Protein AF-A0A9D9E2C1-F1 (afdb_monomer)

pLDDT: mean 86.83, std 16.59, range [36.66, 98.12]

Radius of gyration: 21.17 Å; Cα contacts (8 Å, |Δi|>4): 129; chains: 1; bounding box: 68×23×51 Å

Structure (mmCIF, N/CA/C/O backbone):
data_AF-A0A9D9E2C1-F1
#
_entry.id   AF-A0A9D9E2C1-F1
#
loop_
_atom_site.group_PDB
_atom_site.id
_atom_site.type_symbol
_atom_site.label_atom_id
_atom_site.label_alt_id
_atom_site.label_comp_id
_atom_site.label_asym_id
_atom_site.label_entity_id
_atom_site.label_seq_id
_atom_site.pdbx_PDB_ins_code
_atom_site.Cartn_x
_atom_site.Cartn_y
_atom_site.Cartn_z
_atom_site.occupancy
_atom_site.B_iso_or_equiv
_atom_site.auth_seq_id
_atom_site.auth_comp_id
_atom_site.auth_asym_id
_atom_site.auth_atom_id
_atom_site.pdbx_PDB_model_num
ATOM 1 N N . MET A 1 1 ? 49.576 -1.245 -23.466 1.00 46.56 1 MET A N 1
ATOM 2 C CA . MET A 1 1 ? 48.120 -0.986 -23.600 1.00 46.56 1 MET A CA 1
ATOM 3 C C . MET A 1 1 ? 47.210 -2.181 -23.248 1.00 46.56 1 MET A C 1
ATOM 5 O O . MET A 1 1 ? 46.020 -2.091 -23.494 1.00 46.56 1 MET A O 1
ATOM 9 N N . LYS A 1 2 ? 47.692 -3.271 -22.616 1.00 43.34 2 LYS A N 1
ATOM 10 C CA . LYS A 1 2 ? 46.833 -4.413 -22.208 1.00 43.34 2 LYS A CA 1
ATOM 11 C C . LYS A 1 2 ? 46.297 -4.345 -20.764 1.00 43.34 2 LYS A C 1
ATOM 13 O O . LYS A 1 2 ? 45.350 -5.047 -20.443 1.00 43.34 2 LYS A O 1
ATOM 18 N N . HIS A 1 3 ? 46.846 -3.475 -19.910 1.00 38.44 3 HIS A N 1
ATOM 19 C CA . HIS A 1 3 ? 46.453 -3.394 -18.492 1.00 38.44 3 HIS A CA 1
ATOM 20 C C . HIS A 1 3 ? 45.331 -2.384 -18.192 1.00 38.44 3 HIS A C 1
ATOM 22 O O . HIS A 1 3 ? 44.611 -2.575 -17.219 1.00 38.44 3 HIS A O 1
ATOM 28 N N . LEU A 1 4 ? 45.113 -1.369 -19.043 1.00 36.66 4 LEU A N 1
ATOM 29 C CA . LEU A 1 4 ? 43.999 -0.419 -18.866 1.00 36.66 4 LEU A CA 1
ATOM 30 C C . LEU A 1 4 ? 42.629 -1.038 -19.198 1.00 36.66 4 LEU A C 1
ATOM 32 O O . LEU A 1 4 ? 41.639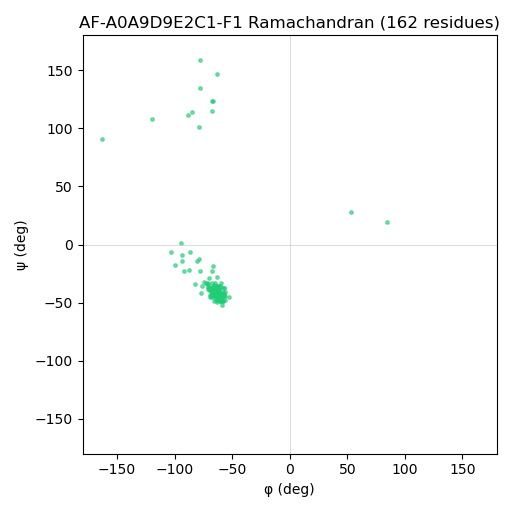 -0.710 -18.554 1.00 36.66 4 LEU A O 1
ATOM 36 N N . SER A 1 5 ? 42.572 -1.964 -20.162 1.00 38.72 5 SER A N 1
ATOM 37 C CA . SER A 1 5 ? 41.321 -2.628 -20.560 1.00 38.72 5 SER A CA 1
ATOM 38 C C . SER A 1 5 ? 40.809 -3.608 -19.496 1.00 38.72 5 SER A C 1
ATOM 40 O O . SER A 1 5 ? 39.602 -3.705 -19.309 1.00 38.72 5 SER A O 1
ATOM 42 N N . SER A 1 6 ? 41.703 -4.273 -18.754 1.00 38.78 6 SER A N 1
ATOM 43 C CA . SER A 1 6 ? 41.313 -5.223 -17.700 1.00 38.78 6 SER A CA 1
ATOM 44 C C . SER A 1 6 ? 40.826 -4.516 -16.426 1.00 38.78 6 SER A C 1
ATOM 46 O O . SER A 1 6 ? 39.878 -4.963 -15.791 1.00 38.78 6 SER A O 1
ATOM 48 N N . PHE A 1 7 ? 41.417 -3.365 -16.078 1.00 44.66 7 PHE A N 1
ATOM 49 C CA . PHE A 1 7 ? 41.010 -2.591 -14.898 1.00 44.66 7 PHE A CA 1
ATOM 50 C C . PHE A 1 7 ? 39.639 -1.922 -15.081 1.00 44.66 7 PHE A C 1
ATOM 52 O O . PHE A 1 7 ? 38.826 -1.924 -14.161 1.00 44.66 7 PHE A O 1
ATOM 59 N N . LEU A 1 8 ? 39.345 -1.413 -16.285 1.00 38.66 8 LEU A N 1
ATOM 60 C CA . LEU A 1 8 ? 38.040 -0.823 -16.602 1.00 38.66 8 LEU A CA 1
ATOM 61 C C . LEU A 1 8 ? 36.914 -1.876 -16.583 1.00 38.66 8 LEU A C 1
ATOM 63 O O . LEU A 1 8 ? 35.814 -1.595 -16.114 1.00 38.66 8 LEU A O 1
ATOM 67 N N . LEU A 1 9 ? 37.201 -3.107 -17.026 1.00 38.09 9 LEU A N 1
ATOM 68 C CA . LEU A 1 9 ? 36.227 -4.204 -17.052 1.00 38.09 9 LEU A CA 1
ATOM 69 C C . LEU A 1 9 ? 35.880 -4.721 -15.642 1.00 38.09 9 LEU A C 1
ATOM 71 O O . LEU A 1 9 ? 34.722 -5.028 -15.367 1.00 38.09 9 LEU A O 1
ATOM 75 N N . VAL A 1 10 ? 36.862 -4.766 -14.732 1.00 49.25 10 VAL A N 1
ATOM 76 C CA . VAL A 1 10 ? 36.668 -5.180 -13.328 1.00 49.25 10 VAL A CA 1
ATOM 77 C C . VAL A 1 10 ? 35.862 -4.145 -12.537 1.00 49.25 10 VAL A C 1
ATOM 79 O O . VAL A 1 10 ? 35.011 -4.520 -11.732 1.00 49.25 10 VAL A O 1
ATOM 82 N N . VAL A 1 11 ? 36.067 -2.848 -12.795 1.00 46.38 11 VAL A N 1
ATOM 83 C CA . VAL A 1 11 ? 35.305 -1.777 -12.131 1.00 46.38 11 VAL A CA 1
ATOM 84 C C . VAL A 1 11 ? 33.834 -1.798 -12.563 1.00 46.38 11 VAL A C 1
ATOM 86 O O . VAL A 1 11 ? 32.957 -1.747 -11.707 1.00 46.38 11 VAL A O 1
ATOM 89 N N . ILE A 1 12 ? 33.534 -1.973 -13.855 1.00 49.09 12 ILE A N 1
ATOM 90 C CA . ILE A 1 12 ? 32.142 -2.050 -14.341 1.00 49.09 12 ILE A CA 1
ATOM 91 C C . ILE A 1 12 ? 31.409 -3.270 -13.751 1.00 49.09 12 ILE A C 1
ATOM 93 O O . ILE A 1 12 ? 30.267 -3.146 -13.304 1.00 49.09 12 ILE A O 1
ATOM 97 N N . PHE A 1 13 ? 32.075 -4.427 -13.657 1.00 39.41 13 PHE A N 1
ATOM 98 C CA . PHE A 1 13 ? 31.486 -5.623 -13.044 1.00 39.41 13 PHE A CA 1
ATOM 99 C C . PHE A 1 13 ? 31.214 -5.447 -11.542 1.00 39.41 13 PHE A C 1
ATOM 101 O O . PHE A 1 13 ? 30.132 -5.803 -11.074 1.00 39.41 13 PHE A O 1
ATOM 108 N N . ALA A 1 14 ? 32.142 -4.844 -10.793 1.00 41.41 14 ALA A N 1
ATOM 109 C CA . ALA A 1 14 ? 31.970 -4.603 -9.359 1.00 41.41 14 ALA A CA 1
ATOM 110 C C . ALA A 1 14 ? 30.835 -3.607 -9.052 1.00 41.41 14 ALA A C 1
ATOM 112 O O . ALA A 1 14 ? 30.114 -3.781 -8.070 1.00 41.41 14 ALA A O 1
ATOM 113 N N . PHE A 1 15 ? 30.622 -2.597 -9.902 1.00 45.28 15 PHE A N 1
ATOM 114 C CA . PHE A 1 15 ? 29.473 -1.696 -9.773 1.00 45.28 15 PHE A CA 1
ATOM 115 C C . PHE A 1 15 ? 28.151 -2.407 -10.091 1.00 45.28 15 PHE A C 1
ATOM 117 O O . PHE A 1 15 ? 27.199 -2.281 -9.325 1.00 45.28 15 PHE A O 1
ATOM 124 N N . SER A 1 16 ? 28.104 -3.221 -11.150 1.00 48.09 16 SER A N 1
ATOM 125 C CA . SER A 1 16 ? 26.888 -3.964 -11.511 1.00 48.09 16 SER A CA 1
ATOM 126 C C . SER A 1 16 ? 26.473 -5.005 -10.460 1.00 48.09 16 SER A C 1
ATOM 128 O O . SER A 1 16 ? 25.291 -5.114 -10.143 1.00 48.09 16 SER A O 1
ATOM 130 N N . ALA A 1 17 ? 27.427 -5.711 -9.842 1.00 48.12 17 ALA A N 1
ATOM 131 C CA . ALA A 1 17 ? 27.135 -6.712 -8.813 1.00 48.12 17 ALA A CA 1
ATOM 132 C C . ALA A 1 17 ? 26.568 -6.089 -7.522 1.00 48.12 17 ALA A C 1
ATOM 134 O O . ALA A 1 17 ? 25.647 -6.642 -6.923 1.00 48.12 17 ALA A O 1
ATOM 135 N N . ASN A 1 18 ? 27.074 -4.918 -7.117 1.00 58.91 18 ASN A N 1
ATOM 136 C CA . ASN A 1 18 ? 26.568 -4.201 -5.942 1.00 58.91 18 ASN A CA 1
ATOM 137 C C . ASN A 1 18 ? 25.149 -3.650 -6.160 1.00 58.91 18 ASN A C 1
ATOM 139 O O . ASN A 1 18 ? 24.331 -3.701 -5.242 1.00 58.91 18 ASN A O 1
ATOM 143 N N . VAL A 1 19 ? 24.839 -3.170 -7.371 1.00 58.09 19 VAL A N 1
ATOM 144 C CA . VAL A 1 19 ? 23.502 -2.660 -7.725 1.00 58.09 19 VAL A CA 1
ATOM 145 C C . VAL A 1 19 ? 22.467 -3.789 -7.753 1.00 58.09 19 VAL A C 1
ATOM 147 O O . VAL A 1 19 ? 21.405 -3.650 -7.149 1.00 58.09 19 VAL A O 1
ATOM 150 N N . VAL A 1 20 ? 22.795 -4.938 -8.356 1.00 60.78 20 VAL A N 1
ATOM 151 C CA . VAL A 1 20 ? 21.901 -6.112 -8.385 1.00 60.78 20 VAL A CA 1
ATOM 152 C C . VAL A 1 20 ? 21.629 -6.646 -6.973 1.00 60.78 20 VAL A C 1
ATOM 154 O O . VAL A 1 20 ? 20.488 -6.964 -6.641 1.00 60.78 20 VAL A O 1
ATOM 157 N N . ASN A 1 21 ? 22.648 -6.702 -6.108 1.00 63.69 21 ASN A N 1
ATOM 158 C CA . ASN A 1 21 ? 22.485 -7.200 -4.740 1.00 63.69 21 ASN A CA 1
ATOM 159 C C . ASN A 1 21 ? 21.623 -6.265 -3.868 1.00 63.69 21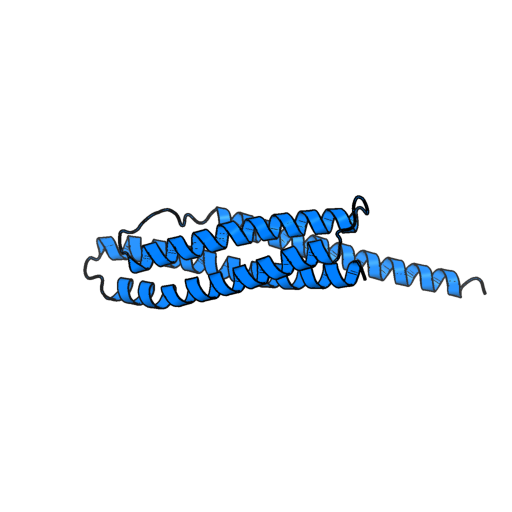 ASN A C 1
ATOM 161 O O . ASN A 1 21 ? 20.776 -6.731 -3.106 1.00 63.69 21 ASN A O 1
ATOM 165 N N . ALA A 1 22 ? 21.790 -4.945 -4.007 1.00 68.69 22 ALA A N 1
ATOM 166 C CA . ALA A 1 22 ? 20.975 -3.960 -3.293 1.00 68.69 22 ALA A CA 1
ATOM 167 C C . ALA A 1 22 ? 19.507 -3.968 -3.760 1.00 68.69 22 ALA A C 1
ATOM 169 O O . ALA A 1 22 ? 18.598 -3.925 -2.930 1.00 68.69 22 ALA A O 1
ATOM 170 N N . GLN A 1 23 ? 19.270 -4.084 -5.071 1.00 71.50 23 GLN A N 1
ATOM 171 C CA . GLN A 1 23 ? 17.919 -4.165 -5.633 1.00 71.50 23 GLN A CA 1
ATOM 172 C C . GLN A 1 23 ? 17.197 -5.454 -5.204 1.00 71.50 23 GLN A C 1
ATOM 174 O O . GLN A 1 23 ? 16.024 -5.412 -4.832 1.00 71.50 23 GLN A O 1
ATOM 179 N N . MET A 1 24 ? 17.907 -6.588 -5.164 1.00 77.94 24 MET A N 1
ATOM 180 C CA . MET A 1 24 ? 17.358 -7.858 -4.674 1.00 77.94 24 MET A CA 1
ATOM 181 C C . MET A 1 24 ? 16.979 -7.793 -3.184 1.00 77.94 24 MET A C 1
ATOM 183 O O . MET A 1 24 ? 15.917 -8.284 -2.798 1.00 77.94 24 MET A O 1
ATOM 187 N N . SER A 1 25 ? 17.805 -7.153 -2.347 1.00 84.69 25 SER A N 1
ATOM 188 C CA . SER A 1 25 ? 17.482 -6.925 -0.928 1.00 84.69 25 SER A CA 1
ATOM 189 C C . SER A 1 25 ? 16.201 -6.105 -0.771 1.00 84.69 25 SER A C 1
ATOM 191 O O . SER A 1 25 ? 15.289 -6.518 -0.059 1.00 84.69 25 SER A O 1
ATOM 193 N N . ALA A 1 26 ? 16.090 -4.988 -1.496 1.00 87.06 26 ALA A N 1
ATOM 194 C CA . ALA A 1 26 ? 14.929 -4.104 -1.421 1.00 87.06 26 ALA A CA 1
ATOM 195 C C . ALA A 1 26 ? 13.622 -4.797 -1.858 1.00 87.06 26 ALA A C 1
ATOM 197 O O . ALA A 1 26 ? 12.577 -4.586 -1.240 1.00 87.06 26 ALA A O 1
ATOM 198 N N . ILE A 1 27 ? 13.679 -5.667 -2.876 1.00 90.50 27 ILE A N 1
ATOM 199 C CA . ILE A 1 27 ? 12.531 -6.487 -3.293 1.00 90.50 27 ILE A CA 1
ATOM 200 C C . ILE A 1 27 ? 12.132 -7.502 -2.221 1.00 90.50 27 ILE A C 1
ATOM 202 O O . ILE A 1 27 ? 10.940 -7.705 -1.990 1.00 90.50 27 ILE A O 1
ATOM 206 N N . ASN A 1 28 ? 13.089 -8.146 -1.554 1.00 91.56 28 ASN A N 1
ATOM 207 C CA . ASN A 1 28 ? 12.763 -9.086 -0.481 1.00 91.56 28 ASN A CA 1
ATOM 208 C C . ASN A 1 28 ? 12.102 -8.373 0.705 1.00 91.56 28 ASN A C 1
ATOM 210 O O . ASN A 1 28 ? 11.081 -8.844 1.200 1.00 91.56 28 ASN A O 1
ATOM 214 N N . GLU A 1 29 ? 12.597 -7.195 1.082 1.00 94.12 29 GLU A N 1
ATOM 215 C CA . GLU A 1 29 ? 11.961 -6.372 2.115 1.00 94.12 29 GLU A CA 1
ATOM 216 C C . GLU A 1 29 ? 10.547 -5.915 1.708 1.00 94.12 29 GLU A C 1
ATOM 218 O O . GLU A 1 29 ? 9.646 -5.877 2.545 1.00 94.12 29 GLU A O 1
ATOM 223 N N . SER A 1 30 ? 10.320 -5.594 0.427 1.00 95.69 30 SER A N 1
ATOM 224 C CA . SER A 1 30 ? 8.977 -5.305 -0.106 1.00 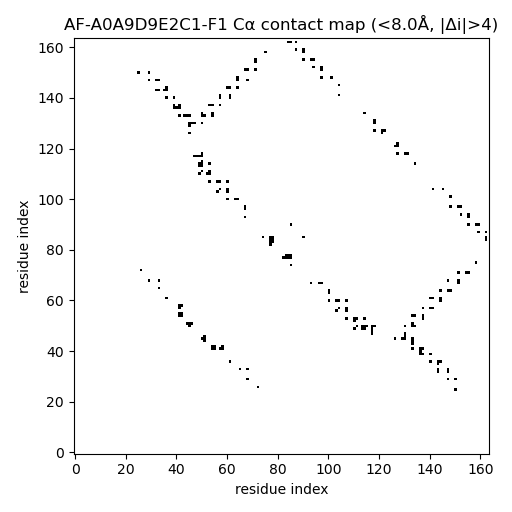95.69 30 SER A CA 1
ATOM 225 C C . SER A 1 30 ? 8.045 -6.508 0.047 1.00 95.69 30 SER A C 1
ATOM 227 O O . SER A 1 30 ? 6.952 -6.377 0.600 1.00 95.69 30 SER A O 1
ATOM 229 N N . LYS A 1 31 ? 8.495 -7.711 -0.333 1.00 94.62 31 LYS A N 1
ATOM 230 C CA . LYS A 1 31 ? 7.720 -8.951 -0.156 1.00 94.62 31 LYS A CA 1
ATOM 231 C C . LYS A 1 31 ? 7.363 -9.200 1.309 1.00 94.62 31 LYS A C 1
ATOM 233 O O . LYS A 1 31 ? 6.232 -9.588 1.597 1.00 94.62 31 LYS A O 1
ATOM 238 N N . GLU A 1 32 ? 8.293 -8.957 2.230 1.00 97.06 32 GLU A N 1
ATOM 239 C CA . GLU A 1 32 ? 8.043 -9.073 3.669 1.00 97.06 32 GLU A CA 1
ATOM 240 C C . GLU A 1 32 ? 6.994 -8.063 4.147 1.00 97.06 32 GLU A C 1
ATOM 242 O O . GLU A 1 32 ? 6.027 -8.460 4.801 1.00 97.06 32 GLU A O 1
ATOM 247 N N . ARG A 1 33 ? 7.111 -6.786 3.757 1.00 97.75 33 ARG A N 1
ATOM 248 C CA . ARG A 1 33 ? 6.116 -5.749 4.084 1.00 97.75 33 ARG A CA 1
ATOM 249 C C . ARG A 1 33 ? 4.731 -6.092 3.545 1.00 97.75 33 ARG A C 1
ATOM 251 O O . ARG A 1 33 ? 3.755 -5.996 4.286 1.00 97.75 33 ARG A O 1
ATOM 258 N N . ILE A 1 34 ? 4.629 -6.544 2.295 1.00 97.69 34 ILE A N 1
ATOM 259 C CA . ILE A 1 34 ? 3.353 -6.978 1.709 1.00 97.69 34 ILE A CA 1
ATOM 260 C C . ILE A 1 34 ? 2.792 -8.197 2.451 1.00 97.69 34 ILE A C 1
ATOM 262 O O . ILE A 1 34 ? 1.605 -8.229 2.772 1.00 97.69 34 ILE A O 1
ATOM 266 N N . ALA A 1 35 ? 3.626 -9.178 2.800 1.00 97.31 35 ALA A N 1
ATOM 267 C CA . ALA A 1 35 ? 3.186 -10.337 3.573 1.00 97.31 35 ALA A CA 1
ATOM 268 C C . ALA A 1 35 ? 2.699 -9.955 4.981 1.00 97.31 35 ALA A C 1
ATOM 270 O O . ALA A 1 35 ? 1.755 -10.559 5.491 1.00 97.31 35 ALA A O 1
ATOM 271 N N . GLU A 1 36 ? 3.322 -8.969 5.629 1.00 97.62 36 GLU A N 1
ATOM 272 C CA . GLU A 1 36 ? 2.836 -8.417 6.895 1.00 97.62 36 GLU A CA 1
ATOM 273 C C . GLU A 1 36 ? 1.519 -7.661 6.731 1.00 97.62 36 GLU A C 1
ATOM 275 O O . GLU A 1 36 ? 0.615 -7.854 7.545 1.00 97.62 36 GLU A O 1
ATOM 280 N N . LEU A 1 37 ? 1.388 -6.853 5.677 1.00 97.31 37 LEU A N 1
ATOM 281 C CA . LEU A 1 37 ? 0.173 -6.103 5.367 1.00 97.31 37 LEU A CA 1
ATOM 282 C C . LEU A 1 37 ? -1.027 -7.038 5.176 1.00 97.31 37 LEU A C 1
ATOM 284 O O . LEU A 1 37 ? -2.078 -6.816 5.770 1.00 97.31 37 LEU A O 1
ATOM 288 N N . LEU A 1 38 ? -0.847 -8.130 4.428 1.00 94.31 38 LEU A N 1
ATOM 289 C CA . LEU A 1 38 ? -1.892 -9.125 4.162 1.00 94.31 38 LEU A CA 1
ATOM 290 C C . LEU A 1 38 ? -2.333 -9.914 5.407 1.00 94.31 38 LEU A C 1
ATOM 292 O O . LEU A 1 38 ? -3.410 -10.508 5.403 1.00 94.31 38 LEU A O 1
ATOM 296 N N . LYS A 1 39 ? -1.530 -9.932 6.479 1.00 96.62 39 LYS A N 1
ATOM 297 C CA . LYS A 1 39 ? -1.910 -10.553 7.763 1.00 96.62 39 LYS A CA 1
ATOM 298 C C . LYS A 1 39 ? -2.811 -9.655 8.612 1.00 96.62 39 LYS A C 1
ATOM 300 O O . LYS A 1 39 ? -3.362 -10.130 9.605 1.00 96.62 39 LYS A O 1
ATOM 305 N N . ILE A 1 40 ? -2.922 -8.368 8.283 1.00 96.44 40 ILE A N 1
ATOM 306 C CA . ILE A 1 40 ? -3.748 -7.423 9.031 1.00 96.44 40 ILE A CA 1
ATOM 307 C C . ILE A 1 40 ? -5.182 -7.514 8.508 1.00 96.44 40 ILE A C 1
ATOM 309 O O . ILE A 1 40 ? -5.472 -7.144 7.373 1.00 96.44 40 ILE A O 1
ATOM 313 N N . ASP A 1 41 ? -6.097 -7.986 9.353 1.00 93.44 41 ASP A N 1
ATOM 314 C CA . ASP A 1 41 ? -7.519 -8.024 9.015 1.00 93.44 41 ASP A CA 1
ATOM 315 C C . ASP A 1 41 ? -8.161 -6.642 9.193 1.00 93.44 41 ASP A C 1
ATOM 317 O O . ASP A 1 41 ? -8.497 -6.226 10.303 1.00 93.44 41 ASP A O 1
ATOM 321 N N . LEU A 1 42 ? -8.341 -5.944 8.071 1.00 93.88 42 LEU A N 1
ATOM 322 C CA . LEU A 1 42 ? -9.031 -4.653 7.985 1.00 93.88 42 LEU A CA 1
ATOM 323 C C . LEU A 1 42 ? -10.517 -4.789 7.611 1.00 93.88 42 LEU A C 1
ATOM 325 O O . LEU A 1 42 ? -11.205 -3.785 7.437 1.00 93.88 42 LEU A O 1
ATOM 329 N N . SER A 1 43 ? -11.017 -6.016 7.431 1.00 87.62 43 SER A N 1
ATOM 330 C CA . SER A 1 43 ? -12.408 -6.269 7.032 1.00 87.62 43 SER A CA 1
ATOM 331 C C . SER A 1 43 ? -13.363 -6.356 8.224 1.00 87.62 43 SER A C 1
ATOM 333 O O . SER A 1 43 ? -14.570 -6.134 8.080 1.00 87.62 43 SER A O 1
ATOM 335 N N . ALA A 1 44 ? -12.826 -6.648 9.410 1.00 87.00 44 ALA A N 1
ATOM 336 C CA . ALA A 1 44 ? -13.590 -6.733 10.641 1.00 87.00 44 ALA A CA 1
ATOM 337 C C . ALA A 1 44 ? -14.134 -5.358 11.062 1.00 87.00 44 ALA A C 1
ATOM 339 O O . ALA A 1 44 ? -13.384 -4.462 11.443 1.00 87.00 44 ALA A O 1
ATOM 340 N N . LYS A 1 45 ? -15.463 -5.212 11.056 1.00 92.00 45 LYS A N 1
ATOM 341 C CA . LYS A 1 45 ? -16.141 -4.010 11.558 1.00 92.00 45 LYS A CA 1
ATOM 342 C C . LYS A 1 45 ? -16.204 -4.010 13.081 1.00 92.00 45 LYS A C 1
ATOM 344 O O . LYS A 1 45 ? -16.604 -5.003 13.692 1.00 92.00 45 LYS A O 1
ATOM 349 N N . CYS A 1 46 ? -15.884 -2.876 13.697 1.00 91.50 46 CYS A N 1
ATOM 350 C CA . CYS A 1 46 ? -16.040 -2.663 15.137 1.00 91.50 46 CYS A CA 1
ATOM 351 C C . CYS A 1 46 ? -17.382 -2.006 15.506 1.00 91.50 46 CYS A C 1
ATOM 353 O O . CYS A 1 46 ? -17.731 -1.948 16.690 1.00 91.50 46 CYS A O 1
ATOM 355 N N . GLY A 1 47 ? -18.154 -1.550 14.511 1.00 92.00 47 GLY A N 1
ATOM 356 C CA . GLY A 1 47 ? -19.492 -0.986 14.693 1.00 92.00 47 GLY A CA 1
ATOM 357 C C . GLY A 1 47 ? -19.490 0.498 15.058 1.00 92.00 47 GLY A C 1
ATOM 358 O O . GLY A 1 47 ? -20.480 0.987 15.607 1.00 92.00 47 GLY A O 1
ATOM 359 N N . ILE A 1 48 ? -18.381 1.192 14.795 1.00 94.06 48 ILE A N 1
ATOM 360 C CA . ILE A 1 48 ? -18.219 2.638 14.958 1.00 94.06 48 ILE A CA 1
ATOM 361 C C . ILE A 1 48 ? -17.885 3.197 13.588 1.00 94.06 48 ILE A C 1
ATOM 363 O O . ILE A 1 48 ? -16.787 2.983 13.087 1.00 94.06 48 ILE A O 1
ATOM 367 N N . GLU A 1 49 ? -18.842 3.903 12.991 1.00 94.94 49 GLU A N 1
ATOM 368 C CA . GLU A 1 49 ? -18.813 4.274 11.575 1.00 94.94 49 GLU A CA 1
ATOM 369 C C . GLU A 1 49 ? -17.520 4.983 11.156 1.00 94.94 49 GLU A C 1
ATOM 371 O O . GLU A 1 49 ? -16.913 4.591 10.166 1.00 94.94 49 GLU A O 1
ATOM 376 N N . SER A 1 50 ? -17.031 5.957 11.931 1.00 96.25 50 SER A N 1
ATOM 377 C CA . SER A 1 50 ? -15.792 6.667 11.582 1.00 96.25 50 SER A CA 1
ATOM 378 C C . SER A 1 50 ? -14.548 5.769 11.601 1.00 96.25 50 SER A C 1
ATOM 380 O O . SER A 1 50 ? -13.644 5.953 10.790 1.00 96.25 50 SER A O 1
ATOM 382 N N . ILE A 1 51 ? -14.503 4.771 12.488 1.00 96.19 51 ILE A N 1
ATOM 383 C CA . ILE A 1 51 ? -13.401 3.799 12.563 1.00 96.19 51 ILE A CA 1
ATOM 384 C C . ILE A 1 51 ? -13.532 2.767 11.441 1.00 96.19 51 ILE A C 1
ATOM 386 O O . ILE A 1 51 ? -12.539 2.445 10.794 1.00 96.19 51 ILE A O 1
ATOM 390 N N . ASP A 1 52 ? -14.749 2.293 11.175 1.00 96.94 52 ASP A N 1
ATOM 391 C CA . ASP A 1 52 ? -15.027 1.329 10.110 1.00 96.94 52 ASP A CA 1
ATOM 392 C C . ASP A 1 52 ? -14.752 1.941 8.720 1.00 96.94 52 ASP A C 1
ATOM 394 O O . ASP A 1 52 ? -14.177 1.278 7.858 1.00 96.94 52 ASP A O 1
ATOM 398 N N . ASN A 1 53 ? -15.080 3.222 8.513 1.00 97.12 53 ASN A N 1
ATOM 399 C CA . ASN A 1 53 ? -14.773 3.958 7.282 1.00 97.12 53 ASN A CA 1
ATOM 400 C C . ASN A 1 53 ? -13.264 4.154 7.100 1.00 97.12 53 ASN A C 1
ATOM 402 O O . ASN A 1 53 ? -12.749 3.968 5.998 1.00 97.12 53 ASN A O 1
ATOM 406 N N . PHE A 1 54 ? -12.541 4.481 8.177 1.00 97.50 54 PHE A N 1
ATOM 407 C CA . PHE A 1 54 ? -11.083 4.575 8.132 1.00 97.50 54 PHE A CA 1
ATOM 408 C C . PHE A 1 54 ? -10.441 3.220 7.792 1.00 97.50 54 PHE A C 1
ATOM 410 O O . PHE A 1 54 ? -9.604 3.153 6.893 1.00 97.50 54 PHE A O 1
ATOM 417 N N . ALA A 1 55 ? -10.880 2.133 8.435 1.00 97.81 55 ALA A N 1
ATOM 418 C CA . ALA A 1 55 ? -10.406 0.781 8.141 1.00 97.81 55 ALA A CA 1
ATOM 419 C C . ALA A 1 55 ? -10.678 0.380 6.682 1.00 97.81 55 ALA A C 1
ATOM 421 O O . ALA A 1 55 ? -9.783 -0.125 6.005 1.00 97.81 55 ALA A O 1
ATOM 422 N N . ALA A 1 56 ? -11.875 0.669 6.162 1.00 97.75 56 ALA A N 1
ATOM 423 C CA . ALA A 1 56 ? -12.237 0.391 4.774 1.00 97.75 56 ALA A CA 1
ATOM 424 C C . ALA A 1 56 ? -11.385 1.185 3.770 1.00 97.75 56 ALA A C 1
ATOM 426 O O . ALA A 1 56 ? -10.924 0.621 2.775 1.00 97.75 56 ALA A O 1
ATOM 427 N N . ALA A 1 57 ? -11.132 2.470 4.039 1.00 97.88 57 ALA A N 1
ATOM 428 C CA . ALA A 1 57 ? -10.268 3.296 3.200 1.00 97.88 57 ALA A CA 1
ATOM 429 C C . ALA A 1 57 ? -8.830 2.758 3.180 1.00 97.88 57 ALA A C 1
ATOM 431 O O . ALA A 1 57 ? -8.264 2.551 2.107 1.00 97.88 57 ALA A O 1
ATOM 432 N N . VAL A 1 58 ? -8.261 2.442 4.349 1.00 98.12 58 VAL A N 1
ATOM 433 C CA . VAL A 1 58 ? -6.913 1.856 4.439 1.00 98.12 58 VAL A CA 1
ATOM 434 C C . VAL A 1 58 ? -6.858 0.479 3.789 1.00 98.12 58 VAL A C 1
ATOM 436 O O . VAL A 1 58 ? -5.865 0.175 3.137 1.00 98.12 58 VAL A O 1
ATOM 439 N N . LYS A 1 59 ? -7.917 -0.334 3.875 1.00 97.81 59 LYS A N 1
ATOM 440 C CA . LYS A 1 59 ? -7.990 -1.608 3.151 1.00 97.81 59 LYS A CA 1
ATOM 441 C C . LYS A 1 59 ? -7.928 -1.393 1.639 1.00 97.81 59 LYS A C 1
ATOM 443 O O . LYS A 1 59 ? -7.146 -2.057 0.969 1.00 97.81 59 LYS A O 1
ATOM 448 N N . SER A 1 60 ? -8.710 -0.454 1.103 1.00 97.19 60 SER A N 1
ATOM 449 C CA . SER A 1 60 ? -8.670 -0.152 -0.332 1.00 97.19 60 SER A CA 1
ATOM 450 C C . SER A 1 60 ? -7.283 0.303 -0.782 1.00 97.19 60 SER A C 1
ATOM 452 O O . SER A 1 60 ? -6.874 -0.015 -1.897 1.00 97.19 60 SER A O 1
ATOM 454 N N . VAL A 1 61 ? -6.572 1.054 0.060 1.00 97.75 61 VAL A N 1
ATOM 455 C CA . VAL A 1 61 ? -5.192 1.460 -0.209 1.00 97.75 61 VAL A CA 1
ATOM 456 C C . VAL A 1 61 ? -4.254 0.256 -0.128 1.00 97.75 61 VAL A C 1
ATOM 458 O O . VAL A 1 61 ? -3.459 0.070 -1.039 1.00 97.75 61 VAL A O 1
ATOM 461 N N . ALA A 1 62 ? -4.380 -0.593 0.895 1.00 97.75 62 ALA A N 1
ATOM 462 C CA . ALA A 1 62 ? -3.571 -1.797 1.070 1.00 97.75 62 ALA A CA 1
ATOM 463 C C . ALA A 1 62 ? -3.648 -2.733 -0.145 1.00 97.75 62 ALA A C 1
ATOM 465 O O . ALA A 1 62 ? -2.618 -3.215 -0.619 1.00 97.75 62 ALA A O 1
ATOM 466 N N . ASP A 1 63 ? -4.861 -2.950 -0.664 1.00 96.56 63 ASP A N 1
ATOM 467 C CA . ASP A 1 63 ? -5.103 -3.782 -1.843 1.00 96.56 63 ASP A CA 1
ATOM 468 C C . ASP A 1 63 ? -4.334 -3.221 -3.063 1.00 96.56 63 ASP A C 1
ATOM 470 O O . ASP A 1 63 ? -3.571 -3.947 -3.703 1.00 96.56 63 ASP A O 1
ATOM 474 N N . LYS A 1 64 ? -4.446 -1.908 -3.324 1.00 96.94 64 LYS A N 1
ATOM 475 C CA . LYS A 1 64 ? -3.738 -1.224 -4.425 1.00 96.94 64 LYS A CA 1
ATOM 476 C C . LYS A 1 64 ? -2.221 -1.176 -4.226 1.00 96.94 64 LYS A C 1
ATOM 478 O O . LYS A 1 64 ? -1.468 -1.321 -5.186 1.00 96.94 64 LYS A O 1
ATOM 483 N N . THR A 1 65 ? -1.751 -0.987 -2.993 1.00 97.50 65 THR A N 1
ATOM 484 C CA . THR A 1 65 ? -0.323 -1.036 -2.654 1.00 97.50 65 THR A CA 1
ATOM 485 C C . THR A 1 65 ? 0.251 -2.408 -2.993 1.00 97.50 65 THR A C 1
ATOM 487 O O . THR A 1 65 ? 1.273 -2.478 -3.667 1.00 97.50 65 THR A O 1
ATOM 490 N N . SER A 1 66 ? -0.424 -3.490 -2.597 1.00 96.75 66 SER A N 1
ATOM 491 C CA . SER A 1 66 ? -0.008 -4.862 -2.913 1.00 96.75 66 SER A CA 1
ATOM 492 C C . SER A 1 66 ? 0.033 -5.126 -4.421 1.00 96.75 66 SER A C 1
ATOM 494 O O . SER A 1 66 ? 1.018 -5.656 -4.936 1.00 96.75 66 SER A O 1
ATOM 496 N N . GLU A 1 67 ? -1.000 -4.697 -5.151 1.00 96.56 67 GLU A N 1
ATOM 497 C CA . GLU A 1 67 ? -1.044 -4.790 -6.613 1.00 96.56 67 GLU A CA 1
ATOM 498 C C . GLU A 1 67 ? 0.134 -4.052 -7.269 1.00 96.56 67 GLU A C 1
ATOM 500 O O . GLU A 1 67 ? 0.864 -4.633 -8.073 1.00 96.56 67 GLU A O 1
ATOM 505 N N . THR A 1 68 ? 0.379 -2.806 -6.856 1.00 96.50 68 THR A N 1
ATOM 506 C CA . THR A 1 68 ? 1.482 -1.977 -7.365 1.00 96.50 68 THR A CA 1
ATOM 507 C C . THR A 1 68 ? 2.844 -2.624 -7.107 1.00 96.50 68 THR A C 1
ATOM 509 O O . THR A 1 68 ? 3.693 -2.656 -7.999 1.00 96.50 68 THR A O 1
ATOM 512 N N . SER A 1 69 ? 3.063 -3.186 -5.914 1.00 96.00 69 SER A N 1
ATOM 513 C CA . SER A 1 69 ? 4.314 -3.880 -5.588 1.00 96.00 69 SER A CA 1
ATOM 514 C C . SER A 1 69 ? 4.525 -5.115 -6.461 1.00 96.00 69 SER A C 1
ATOM 516 O O . SER A 1 69 ? 5.628 -5.322 -6.962 1.00 96.00 69 SER A O 1
ATOM 518 N N . ASN A 1 70 ? 3.476 -5.899 -6.724 1.00 94.69 70 ASN A N 1
ATOM 519 C CA . ASN A 1 70 ? 3.571 -7.049 -7.627 1.00 94.69 70 ASN A CA 1
ATOM 520 C C . ASN A 1 70 ? 3.932 -6.629 -9.061 1.00 94.69 70 ASN A C 1
ATOM 522 O O . ASN A 1 70 ? 4.761 -7.280 -9.701 1.00 94.69 70 ASN A O 1
ATOM 526 N N . ILE A 1 71 ? 3.360 -5.521 -9.548 1.00 95.31 71 ILE A N 1
ATOM 527 C CA . ILE A 1 71 ? 3.705 -4.949 -10.856 1.00 95.31 71 ILE A CA 1
ATOM 528 C C . ILE A 1 71 ? 5.188 -4.560 -10.895 1.00 95.31 71 ILE A C 1
ATOM 530 O O . ILE A 1 71 ? 5.901 -4.957 -11.816 1.00 95.31 71 ILE A O 1
ATOM 534 N N . LEU A 1 72 ? 5.684 -3.841 -9.886 1.00 94.19 72 LEU A N 1
ATOM 535 C CA . LEU A 1 72 ? 7.084 -3.405 -9.837 1.00 94.19 72 LEU A CA 1
ATOM 536 C C . LEU A 1 72 ? 8.073 -4.570 -9.722 1.00 94.19 72 LEU A C 1
ATOM 538 O O . LEU A 1 72 ? 9.126 -4.540 -10.359 1.00 94.19 72 LEU A O 1
ATOM 542 N N . VAL A 1 73 ? 7.747 -5.614 -8.957 1.00 91.62 73 VAL A N 1
ATOM 543 C CA . VAL A 1 73 ? 8.575 -6.829 -8.895 1.00 91.62 73 VAL A CA 1
ATOM 544 C C . VAL A 1 73 ? 8.651 -7.491 -10.273 1.00 91.62 73 VAL A C 1
ATOM 546 O O . VAL A 1 73 ? 9.749 -7.757 -10.755 1.00 91.62 73 VAL A O 1
ATOM 549 N N . SER A 1 74 ? 7.512 -7.661 -10.953 1.00 92.00 74 SER A N 1
ATOM 550 C CA . SER A 1 74 ? 7.456 -8.220 -12.313 1.00 92.00 74 SER A CA 1
ATOM 551 C C . SER A 1 74 ? 8.268 -7.395 -13.323 1.00 92.00 74 SER A C 1
ATOM 553 O O . SER A 1 74 ? 9.040 -7.943 -14.113 1.00 92.00 74 SER A O 1
ATOM 555 N N . LEU A 1 75 ? 8.157 -6.064 -13.271 1.00 92.00 75 LEU A N 1
ATOM 556 C CA . LEU A 1 75 ? 8.940 -5.156 -14.116 1.00 92.00 75 LEU A CA 1
ATOM 557 C C . LEU A 1 75 ? 10.442 -5.251 -13.835 1.00 92.00 75 LEU A C 1
ATOM 559 O O . LEU A 1 75 ? 11.247 -5.237 -14.765 1.00 92.00 75 LEU A O 1
ATOM 563 N N . THR A 1 76 ? 10.823 -5.388 -12.566 1.00 89.12 76 THR A N 1
ATOM 564 C CA . THR A 1 76 ? 12.230 -5.533 -12.178 1.00 89.12 76 THR A CA 1
ATOM 565 C C . THR A 1 76 ? 12.809 -6.836 -12.720 1.00 89.12 76 THR A C 1
ATOM 567 O O . THR A 1 76 ? 13.900 -6.835 -13.288 1.00 89.12 76 THR A O 1
ATOM 570 N N . ASP A 1 77 ? 12.063 -7.938 -12.622 1.00 88.19 77 ASP A N 1
ATOM 571 C CA . ASP A 1 77 ? 12.471 -9.229 -13.179 1.00 88.19 77 ASP A CA 1
ATOM 572 C C . ASP A 1 77 ? 12.612 -9.167 -14.707 1.00 88.19 77 ASP A C 1
ATOM 574 O O . ASP A 1 77 ? 13.574 -9.704 -15.260 1.00 88.19 77 ASP A O 1
ATOM 578 N N . ARG A 1 78 ? 11.699 -8.479 -15.403 1.00 88.88 78 ARG A N 1
ATOM 579 C CA . ARG A 1 78 ? 11.781 -8.248 -16.856 1.00 88.88 78 ARG A CA 1
ATOM 580 C C . ARG A 1 78 ? 13.038 -7.474 -17.255 1.00 88.88 78 ARG A C 1
ATOM 582 O O . ARG A 1 78 ? 13.735 -7.887 -18.184 1.00 88.88 78 ARG A O 1
ATOM 589 N N . ILE A 1 79 ? 13.356 -6.395 -16.535 1.00 86.19 79 ILE A N 1
ATOM 590 C CA . ILE A 1 79 ? 14.567 -5.587 -16.758 1.00 86.19 79 ILE A CA 1
ATOM 591 C C . ILE A 1 79 ? 15.825 -6.429 -16.511 1.00 86.19 79 ILE A C 1
ATOM 593 O O . ILE A 1 79 ? 16.709 -6.485 -17.368 1.00 86.19 79 ILE A O 1
ATOM 597 N N . ASN A 1 80 ? 15.886 -7.135 -15.380 1.00 84.81 80 ASN A N 1
ATOM 598 C CA . ASN A 1 80 ? 17.061 -7.912 -14.984 1.00 84.81 80 ASN A CA 1
ATOM 599 C C . ASN A 1 80 ? 17.324 -9.105 -15.911 1.00 84.81 80 ASN A C 1
ATOM 601 O O . ASN A 1 80 ? 18.476 -9.387 -16.243 1.00 84.81 80 ASN A O 1
ATOM 605 N N . ASN A 1 81 ? 16.268 -9.776 -16.379 1.00 85.00 81 ASN A N 1
ATOM 606 C CA . ASN A 1 81 ? 16.387 -10.929 -17.272 1.00 85.00 81 ASN A CA 1
ATOM 607 C C . ASN A 1 81 ? 16.467 -10.550 -18.760 1.00 85.00 81 ASN A C 1
ATOM 609 O O . ASN A 1 81 ? 16.703 -11.425 -19.592 1.00 85.00 81 ASN A O 1
ATOM 613 N N . LYS A 1 82 ? 16.288 -9.266 -19.110 1.00 81.81 82 LYS A N 1
ATOM 614 C CA . LYS A 1 82 ? 16.282 -8.752 -20.495 1.00 81.81 82 LYS A CA 1
ATOM 615 C C . LYS A 1 82 ? 15.310 -9.494 -21.423 1.00 81.81 82 LYS A C 1
ATOM 617 O O . LYS A 1 82 ? 15.553 -9.596 -22.624 1.00 81.81 82 LYS A O 1
ATOM 622 N N . THR A 1 83 ? 14.235 -10.043 -20.868 1.00 74.19 83 THR A N 1
ATOM 623 C CA . THR A 1 83 ? 13.261 -10.860 -21.605 1.00 74.19 83 THR A CA 1
ATOM 624 C C . THR A 1 83 ? 12.236 -10.006 -22.344 1.00 74.19 83 THR A C 1
ATOM 626 O O . THR A 1 83 ? 11.818 -10.385 -23.433 1.00 74.19 83 THR A O 1
ATOM 629 N N . ASP A 1 84 ? 11.864 -8.859 -21.770 1.00 83.75 84 ASP A N 1
ATOM 630 C CA . ASP A 1 84 ? 10.951 -7.870 -22.349 1.00 83.75 84 ASP A CA 1
ATOM 631 C C . ASP A 1 84 ? 11.099 -6.536 -21.599 1.00 83.75 84 ASP A C 1
ATOM 633 O O . ASP A 1 84 ? 10.481 -6.333 -20.552 1.00 83.75 84 ASP A O 1
ATOM 637 N N . ILE A 1 85 ? 11.992 -5.660 -22.073 1.00 87.06 85 ILE A N 1
ATOM 638 C CA . ILE A 1 85 ? 12.295 -4.393 -21.393 1.00 87.06 85 ILE A CA 1
ATOM 639 C C . ILE A 1 85 ? 11.052 -3.488 -21.456 1.00 87.06 85 ILE A C 1
ATOM 641 O O . ILE A 1 85 ? 10.582 -3.202 -22.560 1.00 87.06 85 ILE A O 1
ATOM 645 N N . PRO A 1 86 ? 10.527 -3.015 -20.310 1.00 89.75 86 PRO A N 1
ATOM 646 C CA . PRO A 1 86 ? 9.328 -2.194 -20.289 1.00 89.75 86 PRO A CA 1
ATOM 647 C C . PRO A 1 86 ? 9.530 -0.875 -21.028 1.00 89.75 86 PRO A C 1
ATOM 649 O O . PRO A 1 86 ? 10.609 -0.278 -21.018 1.00 89.75 86 PRO A O 1
ATOM 652 N N . THR A 1 87 ? 8.459 -0.405 -21.660 1.00 92.88 87 THR A N 1
ATOM 653 C CA . THR A 1 87 ? 8.479 0.871 -22.384 1.00 92.88 87 THR A CA 1
ATOM 654 C C . THR A 1 87 ? 8.376 2.056 -21.424 1.00 92.88 87 THR A C 1
ATOM 656 O O . THR A 1 87 ? 7.846 1.946 -20.318 1.00 92.88 87 THR A O 1
ATOM 659 N N . VAL A 1 88 ? 8.813 3.236 -21.871 1.00 93.75 88 VAL A N 1
ATOM 660 C CA . VAL A 1 88 ? 8.642 4.490 -21.114 1.00 93.75 88 VAL A CA 1
ATOM 661 C C . VAL A 1 88 ? 7.167 4.764 -20.797 1.00 93.75 88 VAL A C 1
ATOM 663 O O . VAL A 1 88 ? 6.857 5.248 -19.710 1.00 93.75 88 VAL A O 1
ATOM 666 N N . ASP A 1 89 ? 6.251 4.453 -21.716 1.00 95.00 89 ASP A N 1
ATOM 667 C CA . ASP A 1 89 ? 4.817 4.680 -21.505 1.00 95.00 89 ASP A CA 1
ATOM 668 C C . ASP A 1 89 ? 4.218 3.695 -20.495 1.00 95.00 89 ASP A C 1
ATOM 670 O O . ASP A 1 89 ? 3.377 4.087 -19.684 1.00 95.00 89 ASP A O 1
ATOM 674 N N . GLU A 1 90 ? 4.706 2.452 -20.466 1.00 94.12 90 GLU A N 1
ATOM 675 C CA . GLU A 1 90 ? 4.357 1.482 -19.426 1.00 94.12 90 GLU A CA 1
ATOM 676 C C . GLU A 1 90 ? 4.802 1.974 -18.040 1.00 94.12 90 GLU A C 1
ATOM 678 O O . GLU A 1 90 ? 3.994 2.015 -17.109 1.00 94.12 90 GLU A O 1
ATOM 683 N N . LEU A 1 91 ? 6.050 2.445 -17.912 1.00 95.12 91 LEU A N 1
ATOM 684 C CA . LEU A 1 91 ? 6.552 2.998 -16.651 1.00 95.12 91 LEU A CA 1
ATOM 685 C C . LEU A 1 91 ? 5.781 4.257 -16.216 1.00 95.12 91 LEU A C 1
ATOM 687 O O . LEU A 1 91 ? 5.477 4.408 -15.033 1.00 95.12 91 LEU A O 1
ATOM 691 N N . LYS A 1 92 ? 5.390 5.136 -17.151 1.00 96.25 92 LYS A N 1
ATOM 692 C CA . LYS A 1 92 ? 4.522 6.294 -16.854 1.00 96.25 92 LYS A CA 1
ATOM 693 C C . LYS A 1 92 ? 3.140 5.871 -16.362 1.00 96.25 92 LYS A C 1
ATOM 695 O O . LYS A 1 92 ? 2.569 6.543 -15.504 1.00 96.25 92 LYS A O 1
ATOM 700 N N . GLY A 1 93 ? 2.594 4.776 -16.892 1.00 96.19 93 GLY A N 1
ATOM 701 C CA . GLY A 1 93 ? 1.347 4.189 -16.404 1.00 96.19 93 GLY A CA 1
ATOM 702 C C . GLY A 1 93 ? 1.443 3.819 -14.923 1.00 96.19 93 GLY A C 1
ATOM 703 O O . GLY A 1 93 ? 0.599 4.231 -14.126 1.00 96.19 93 GLY A O 1
ATOM 704 N N . VAL A 1 94 ? 2.520 3.130 -14.540 1.00 96.44 94 VAL A N 1
ATOM 705 C CA . VAL A 1 94 ? 2.786 2.759 -13.140 1.00 96.44 94 VAL A CA 1
ATOM 706 C C . VAL A 1 94 ? 3.040 3.988 -12.265 1.00 96.44 94 VAL A C 1
ATOM 708 O O . VAL A 1 94 ? 2.487 4.091 -11.173 1.00 96.44 94 VAL A O 1
ATOM 711 N N . GLU A 1 95 ? 3.813 4.963 -12.747 1.00 97.00 95 GLU A N 1
ATOM 712 C CA . GLU A 1 95 ? 4.058 6.221 -12.033 1.00 97.00 95 GLU A CA 1
ATOM 713 C C . GLU A 1 95 ? 2.749 6.976 -11.738 1.00 97.00 95 GLU A C 1
ATOM 715 O O . GLU A 1 95 ? 2.539 7.469 -10.627 1.00 97.00 95 GLU A O 1
ATOM 720 N N . ASN A 1 96 ? 1.839 7.046 -12.713 1.00 96.56 96 ASN A N 1
ATOM 721 C CA . ASN A 1 96 ? 0.529 7.669 -12.530 1.00 96.56 96 ASN A CA 1
ATOM 722 C C . ASN A 1 96 ? -0.319 6.915 -11.504 1.00 96.56 96 ASN A C 1
ATOM 724 O O . ASN A 1 96 ? -0.938 7.548 -10.649 1.00 96.56 96 ASN A O 1
ATOM 728 N N . HIS A 1 97 ? -0.286 5.583 -11.528 1.00 95.44 97 HIS A N 1
ATOM 729 C CA . HIS A 1 97 ? -0.967 4.773 -10.526 1.00 95.44 97 HIS A CA 1
ATOM 730 C C . HIS A 1 97 ? -0.421 5.030 -9.108 1.00 95.44 97 HIS A C 1
ATOM 732 O O . HIS A 1 97 ? -1.196 5.229 -8.174 1.00 95.44 97 HIS A O 1
ATOM 738 N N . ILE A 1 98 ? 0.903 5.150 -8.943 1.00 95.88 98 ILE A N 1
ATOM 739 C CA . ILE A 1 98 ? 1.537 5.515 -7.661 1.00 95.88 98 ILE A CA 1
ATOM 740 C C . ILE A 1 98 ? 1.108 6.924 -7.204 1.00 95.88 98 ILE A C 1
ATOM 742 O O . ILE A 1 98 ? 0.850 7.146 -6.016 1.00 95.88 98 ILE A O 1
ATOM 746 N N . LYS A 1 99 ? 0.977 7.890 -8.126 1.00 94.88 99 LYS A N 1
ATOM 747 C CA . LYS A 1 99 ? 0.463 9.238 -7.809 1.00 94.88 99 LYS A CA 1
ATOM 748 C C . LYS A 1 99 ? -0.981 9.196 -7.310 1.00 94.88 99 LYS A C 1
ATOM 750 O O . LYS A 1 99 ? -1.319 9.917 -6.372 1.00 94.88 99 LYS A O 1
ATOM 755 N N . GLU A 1 100 ? -1.834 8.375 -7.914 1.00 95.25 100 GLU A N 1
ATOM 756 C CA . GLU A 1 100 ? -3.211 8.169 -7.450 1.00 95.25 100 GLU A CA 1
ATOM 757 C C . GLU A 1 100 ? -3.254 7.478 -6.086 1.00 95.25 100 GLU A C 1
ATOM 759 O O . GLU A 1 100 ? -3.985 7.920 -5.200 1.00 95.25 100 GLU A O 1
ATOM 764 N N . LEU A 1 101 ? -2.413 6.464 -5.876 1.00 94.62 101 LEU A N 1
ATOM 765 C CA . LEU A 1 101 ? -2.276 5.783 -4.592 1.00 94.62 101 LEU A CA 1
ATOM 766 C C . LEU A 1 101 ? -1.883 6.757 -3.468 1.00 94.62 101 LEU A C 1
ATOM 768 O O . LEU A 1 101 ? -2.452 6.705 -2.380 1.00 94.62 101 LEU A O 1
ATOM 772 N N . SER A 1 102 ? -0.980 7.701 -3.750 1.00 94.25 102 SER A N 1
ATOM 773 C CA . SER A 1 102 ? -0.570 8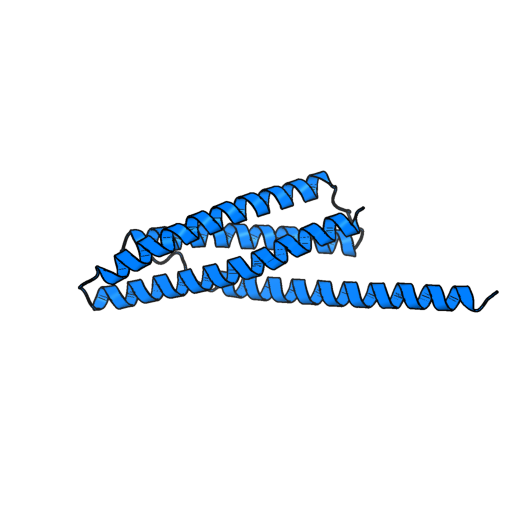.749 -2.802 1.00 94.25 102 SER A CA 1
ATOM 774 C C . SER A 1 102 ? -1.730 9.659 -2.380 1.00 94.25 102 SER A C 1
ATOM 776 O O . SER A 1 102 ? -1.880 9.999 -1.200 1.00 94.25 102 SER A O 1
ATOM 778 N N . LYS A 1 103 ? -2.618 9.999 -3.324 1.00 95.38 103 LYS A N 1
ATOM 779 C CA . LYS A 1 103 ? -3.854 10.732 -3.012 1.00 95.38 103 LYS A CA 1
ATOM 780 C C . LYS A 1 103 ? -4.759 9.906 -2.101 1.00 95.38 103 LYS A C 1
ATOM 782 O O . LYS A 1 103 ? -5.186 10.415 -1.069 1.00 95.38 103 LYS A O 1
ATOM 787 N N . SER A 1 104 ? -4.971 8.626 -2.415 1.00 95.56 104 SER A N 1
ATOM 788 C CA . SER A 1 104 ? -5.793 7.740 -1.581 1.00 95.56 104 SER A CA 1
ATOM 789 C C . SER A 1 104 ? -5.222 7.539 -0.169 1.00 95.56 104 SER A C 1
ATOM 791 O O . SER A 1 104 ? -5.989 7.489 0.789 1.00 95.56 104 SER A O 1
ATOM 793 N N . VAL A 1 105 ? -3.894 7.490 0.005 1.00 94.56 105 VAL A N 1
ATOM 794 C CA . VAL A 1 105 ? -3.260 7.487 1.340 1.00 94.56 105 VAL A CA 1
ATOM 795 C C . VAL A 1 105 ? -3.564 8.768 2.106 1.00 94.56 105 VAL A C 1
ATOM 797 O O . VAL A 1 105 ? -3.893 8.712 3.290 1.00 94.56 105 VAL A O 1
ATOM 800 N N . THR A 1 106 ? -3.482 9.919 1.439 1.00 93.94 106 THR A N 1
ATOM 801 C CA . THR A 1 106 ? -3.782 11.217 2.057 1.00 93.94 106 THR A CA 1
ATOM 802 C C . THR A 1 106 ? -5.245 11.287 2.501 1.00 93.94 106 THR A C 1
ATOM 804 O O . THR A 1 106 ? -5.538 11.684 3.628 1.00 93.94 106 THR A O 1
ATOM 807 N N . GLU A 1 107 ? -6.169 10.838 1.650 1.00 93.56 107 GLU A N 1
ATOM 808 C CA . GLU A 1 107 ? -7.600 10.752 1.959 1.00 93.56 107 GLU A CA 1
ATOM 809 C C . GLU A 1 107 ? -7.872 9.813 3.142 1.00 93.56 107 GLU A C 1
ATOM 811 O O . GLU A 1 107 ? -8.577 10.193 4.078 1.00 93.56 107 GLU A O 1
ATOM 816 N N . ALA A 1 108 ? -7.255 8.626 3.164 1.00 93.06 108 ALA A N 1
ATOM 817 C CA . ALA A 1 108 ? -7.358 7.703 4.291 1.00 93.06 108 ALA A CA 1
ATOM 818 C C . ALA A 1 108 ? -6.779 8.308 5.584 1.00 93.06 108 ALA A C 1
ATOM 820 O O . ALA A 1 108 ? -7.374 8.176 6.653 1.00 93.06 108 ALA A O 1
ATOM 821 N N . GLY A 1 109 ? -5.654 9.024 5.496 1.00 90.44 109 GLY A N 1
ATOM 822 C CA . GLY A 1 109 ? -5.044 9.730 6.623 1.00 90.44 109 GLY A CA 1
ATOM 823 C C . GLY A 1 109 ? -5.958 10.796 7.232 1.00 90.44 109 GLY A C 1
ATOM 824 O O . GLY A 1 109 ? -6.004 10.937 8.454 1.00 90.44 109 GLY A O 1
ATOM 825 N N . ASN A 1 110 ? -6.754 11.490 6.415 1.00 92.56 110 ASN A N 1
ATOM 826 C CA . ASN A 1 110 ? -7.731 12.467 6.904 1.00 92.56 110 ASN A CA 1
ATOM 827 C C . ASN A 1 110 ? -8.840 11.808 7.747 1.00 92.56 110 ASN A C 1
ATOM 829 O O . ASN A 1 110 ? -9.246 12.362 8.771 1.00 92.56 110 ASN A O 1
ATOM 833 N N . LEU A 1 111 ? -9.268 10.592 7.386 1.00 95.19 111 LEU A N 1
ATOM 834 C CA . LEU A 1 111 ? -10.261 9.823 8.150 1.00 95.19 111 LEU A CA 1
ATOM 835 C C . LEU A 1 111 ? -9.740 9.373 9.524 1.00 95.19 111 LEU A C 1
ATOM 83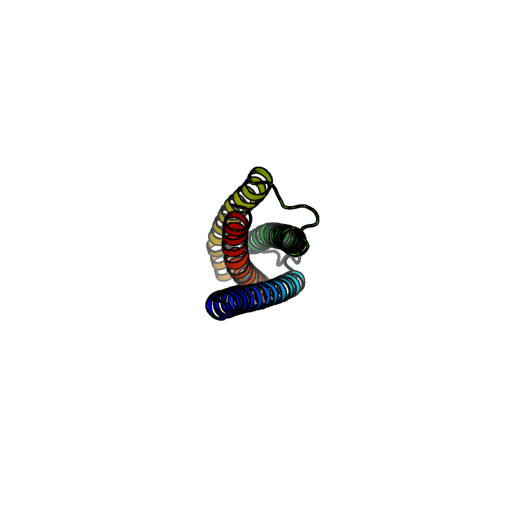7 O O . LEU A 1 111 ? -10.531 9.165 10.447 1.00 95.19 111 LEU A O 1
ATOM 841 N N . ALA A 1 112 ? -8.419 9.282 9.716 1.00 92.06 112 ALA A N 1
ATOM 842 C CA . ALA A 1 112 ? -7.832 8.908 11.003 1.00 92.06 112 ALA A CA 1
ATOM 843 C C . ALA A 1 112 ? -8.215 9.886 12.131 1.00 92.06 112 ALA A C 1
ATOM 845 O O . ALA A 1 112 ? -8.391 9.480 13.284 1.00 92.06 112 ALA A O 1
ATOM 846 N N . VAL A 1 113 ? -8.389 11.175 11.811 1.00 91.31 113 VAL A N 1
ATOM 847 C CA . VAL A 1 113 ? -8.806 12.202 12.780 1.00 91.31 113 VAL A CA 1
ATOM 848 C C . VAL A 1 113 ? -10.241 11.959 13.250 1.00 91.31 113 VAL A C 1
ATOM 850 O O . VAL A 1 113 ? -10.531 12.064 14.444 1.00 91.31 113 VAL A O 1
ATOM 853 N N . GLU A 1 114 ? -11.140 11.609 12.333 1.00 93.00 114 GLU A N 1
ATOM 854 C CA . GLU A 1 114 ? -12.541 11.300 12.636 1.00 93.00 114 GLU A CA 1
ATOM 855 C C . GLU A 1 114 ? -12.679 9.981 13.400 1.00 93.00 114 GLU A C 1
ATOM 857 O O . GLU A 1 114 ? -13.436 9.897 14.371 1.00 93.00 114 GLU A O 1
ATOM 862 N N . ALA A 1 115 ? -11.886 8.972 13.036 1.00 93.62 115 ALA A N 1
ATOM 863 C CA . ALA A 1 115 ? -11.803 7.707 13.758 1.00 93.62 115 ALA A CA 1
ATOM 864 C C . ALA A 1 115 ? -11.330 7.913 15.211 1.00 93.62 115 ALA A C 1
ATOM 866 O O . ALA A 1 115 ? -11.916 7.371 16.151 1.00 93.62 115 ALA A O 1
ATOM 867 N N . ALA A 1 116 ? -10.318 8.763 15.424 1.00 92.56 116 ALA A N 1
ATOM 868 C CA . ALA A 1 116 ? -9.826 9.101 16.759 1.00 92.56 116 ALA A CA 1
ATOM 869 C C . ALA A 1 116 ? -10.863 9.862 17.605 1.00 92.56 116 ALA A C 1
ATOM 871 O O . ALA A 1 116 ? -10.942 9.646 18.817 1.00 92.56 116 ALA A O 1
ATOM 872 N N . LYS A 1 117 ? -11.669 10.739 16.991 1.00 92.94 117 LYS A N 1
ATOM 873 C CA . LYS A 1 117 ? -12.804 11.390 17.668 1.00 92.94 117 LYS A CA 1
ATOM 874 C C . LYS A 1 117 ? -13.879 10.372 18.045 1.00 92.94 117 LYS A C 1
ATOM 876 O O . LYS A 1 117 ? -14.258 10.316 19.211 1.00 92.94 117 LYS A O 1
ATOM 881 N N . GLY A 1 118 ? -14.273 9.507 17.108 1.00 90.88 118 GLY A N 1
ATOM 882 C CA . GLY A 1 118 ? -15.255 8.446 17.354 1.00 90.88 118 GLY A CA 1
ATOM 883 C C . GLY A 1 118 ? -14.847 7.515 18.498 1.00 90.88 118 GLY A C 1
ATOM 884 O O . GLY A 1 118 ? -15.677 7.145 19.324 1.00 90.88 118 GLY A O 1
ATOM 885 N N . LEU A 1 119 ? -13.550 7.209 18.624 1.00 92.12 119 LEU A N 1
ATOM 886 C CA . LEU A 1 119 ? -13.026 6.454 19.762 1.00 92.12 119 LEU A CA 1
ATOM 887 C C . LEU A 1 119 ? -13.186 7.206 21.097 1.00 92.12 119 LEU A C 1
ATOM 889 O O . LEU A 1 119 ? -13.534 6.589 22.100 1.00 92.12 119 LEU A O 1
ATOM 893 N N . LYS A 1 120 ? -12.932 8.521 21.133 1.00 91.81 120 LYS A N 1
ATOM 894 C CA . LYS A 1 120 ? -13.033 9.340 22.358 1.00 91.81 120 LYS A CA 1
ATOM 895 C C . LYS A 1 120 ? -14.471 9.537 22.835 1.00 91.81 120 LYS A C 1
ATOM 897 O O . LYS A 1 120 ? -14.697 9.709 24.029 1.00 91.81 120 LYS A O 1
ATOM 902 N N . GLU A 1 121 ? -15.432 9.528 21.920 1.00 92.50 121 GLU A N 1
ATOM 903 C CA . GLU A 1 121 ? -16.855 9.713 22.228 1.00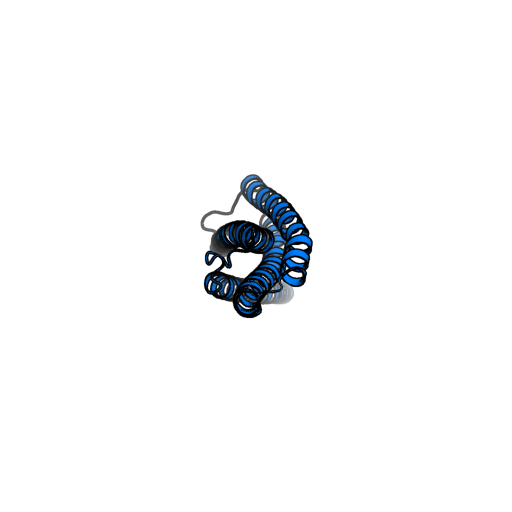 92.50 121 GLU A CA 1
ATOM 904 C C . GLU A 1 121 ? -17.519 8.438 22.777 1.00 92.50 121 GLU A C 1
ATOM 906 O O . GLU A 1 121 ? -18.618 8.486 23.340 1.00 92.50 121 GLU A O 1
ATOM 911 N N . LEU A 1 122 ? -16.842 7.288 22.676 1.00 90.31 122 LEU A N 1
ATOM 912 C CA . LEU A 1 122 ? -17.324 6.030 23.227 1.00 90.31 122 LEU A CA 1
ATOM 913 C C . LEU A 1 122 ? -17.358 6.043 24.756 1.00 90.31 122 LEU A C 1
ATOM 915 O O . LEU A 1 122 ? -16.340 6.165 25.430 1.00 90.31 122 LEU A O 1
ATOM 919 N N . LYS A 1 123 ? -18.546 5.778 25.306 1.00 90.19 123 LYS A N 1
ATOM 920 C CA . LYS A 1 123 ? -18.755 5.592 26.753 1.00 90.19 123 LYS A CA 1
ATOM 921 C C . LYS A 1 123 ? -18.836 4.123 27.176 1.00 90.19 123 LYS A C 1
ATOM 923 O O . LYS A 1 123 ? -18.712 3.825 28.357 1.00 90.19 123 LYS A O 1
ATOM 928 N N . ASN A 1 124 ? -19.069 3.202 26.233 1.00 89.50 124 ASN A N 1
ATOM 929 C CA . ASN A 1 124 ? -19.219 1.777 26.536 1.00 89.50 124 ASN A CA 1
ATOM 930 C C . ASN A 1 124 ? -17.849 1.064 26.525 1.00 89.50 124 ASN A C 1
ATOM 932 O O . ASN A 1 124 ? -17.297 0.851 25.440 1.00 89.50 124 ASN A O 1
ATOM 936 N N . PRO A 1 125 ? -17.334 0.610 27.683 1.00 83.56 125 PRO A N 1
ATOM 937 C CA . PRO A 1 125 ? -16.008 -0.000 27.788 1.00 83.56 125 PRO A CA 1
ATOM 938 C C . PRO A 1 125 ? -15.851 -1.300 26.987 1.00 83.56 125 PRO A C 1
ATOM 940 O O . PRO A 1 125 ? -14.754 -1.591 26.513 1.00 83.56 125 PRO A O 1
ATOM 943 N N . MET A 1 126 ? -16.929 -2.060 26.757 1.00 83.94 126 MET A N 1
ATOM 944 C CA . MET A 1 126 ? -16.854 -3.270 25.928 1.00 83.94 126 MET A CA 1
ATOM 945 C C . MET A 1 126 ? -16.629 -2.937 24.448 1.00 83.94 126 MET A C 1
ATOM 947 O O . MET A 1 126 ? -15.884 -3.640 23.768 1.00 83.94 126 MET A O 1
ATOM 951 N N . LYS A 1 127 ? -17.220 -1.839 23.954 1.00 88.44 127 LYS A N 1
ATOM 952 C CA . LYS A 1 127 ? -17.029 -1.377 22.568 1.00 88.44 127 LYS A CA 1
ATOM 953 C C . LYS A 1 127 ? -15.657 -0.740 22.353 1.00 88.44 127 LYS A C 1
ATOM 955 O O . LYS A 1 127 ? -15.074 -0.902 21.285 1.00 88.44 127 LYS A O 1
ATOM 960 N N . ILE A 1 128 ? -15.116 -0.081 23.381 1.00 93.00 128 ILE A N 1
ATOM 961 C CA . ILE A 1 128 ? -13.800 0.572 23.338 1.00 93.00 128 ILE A CA 1
ATOM 962 C C . ILE A 1 128 ? -12.695 -0.426 22.961 1.00 93.00 128 ILE A C 1
ATOM 964 O O . ILE A 1 128 ? -11.861 -0.114 22.117 1.00 93.00 128 ILE A O 1
ATOM 968 N N . LYS A 1 129 ? -12.703 -1.650 23.509 1.00 91.00 129 LYS A N 1
ATOM 969 C CA . LYS A 1 129 ? -11.676 -2.660 23.191 1.00 91.00 129 LYS A CA 1
ATOM 970 C C . LYS A 1 129 ? -11.666 -3.048 21.705 1.00 91.00 129 LYS A C 1
ATOM 972 O O . LYS A 1 129 ? -10.593 -3.121 21.110 1.00 91.00 129 LYS A O 1
ATOM 977 N N . GLY A 1 130 ? -12.840 -3.279 21.112 1.00 91.62 130 GLY A N 1
ATOM 978 C CA . GLY A 1 130 ? -12.969 -3.609 19.687 1.00 91.62 130 GLY A CA 1
ATOM 979 C C . GLY A 1 130 ? -12.562 -2.444 18.784 1.00 91.62 130 GLY A C 1
ATOM 980 O O . GLY A 1 130 ? -11.779 -2.629 17.856 1.00 91.62 130 GLY A O 1
ATOM 981 N N . ALA A 1 131 ? -13.013 -1.235 19.123 1.00 94.44 131 ALA A N 1
ATOM 982 C CA . ALA A 1 131 ? -12.652 -0.002 18.429 1.00 94.44 131 ALA A CA 1
ATOM 983 C C . ALA A 1 131 ? -11.137 0.270 18.462 1.00 94.44 131 ALA A C 1
ATOM 985 O O . ALA A 1 131 ? -10.540 0.555 17.428 1.00 94.44 131 ALA A O 1
ATOM 986 N N . MET A 1 132 ? -10.487 0.117 19.624 1.00 94.38 132 MET A N 1
ATOM 987 C CA . MET A 1 132 ? -9.031 0.278 19.750 1.00 94.38 132 MET A CA 1
ATOM 988 C C . MET A 1 132 ? -8.262 -0.767 18.947 1.00 94.38 132 MET A C 1
ATOM 990 O O . MET A 1 132 ? -7.276 -0.417 18.306 1.00 94.38 132 MET A O 1
ATOM 994 N N . LYS A 1 133 ? -8.701 -2.034 18.960 1.00 94.50 133 LYS A N 1
ATOM 995 C CA . LYS A 1 133 ? -8.078 -3.073 18.131 1.00 94.50 133 LYS A CA 1
ATOM 996 C C . LYS A 1 133 ? -8.154 -2.689 16.651 1.00 94.50 133 LYS A C 1
AT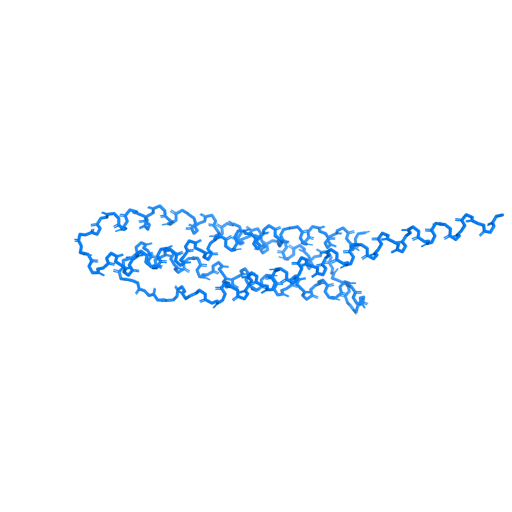OM 998 O O . LYS A 1 133 ? -7.118 -2.636 16.002 1.00 94.50 133 LYS A O 1
ATOM 1003 N N . SER A 1 134 ? -9.349 -2.354 16.161 1.00 95.62 134 SER A N 1
ATOM 1004 C CA . SER A 1 134 ? -9.563 -1.944 14.769 1.00 95.62 134 SER A CA 1
ATOM 1005 C C . SER A 1 134 ? -8.697 -0.743 14.386 1.00 95.62 134 SER A C 1
ATOM 1007 O O . SER A 1 134 ? -8.067 -0.747 13.333 1.00 95.62 134 SER A O 1
ATOM 1009 N N . LEU A 1 135 ? -8.614 0.271 15.254 1.00 95.31 135 LEU A N 1
ATOM 1010 C CA . LEU A 1 135 ? -7.809 1.465 15.006 1.00 95.31 135 LEU A CA 1
ATOM 1011 C C . LEU A 1 135 ? -6.304 1.157 14.981 1.00 95.31 135 LEU A C 1
ATOM 1013 O O . LEU A 1 135 ? -5.593 1.673 14.123 1.00 95.31 135 LEU A O 1
ATOM 1017 N N . ASN A 1 136 ? -5.820 0.309 15.891 1.00 95.50 136 ASN A N 1
ATOM 1018 C CA . ASN A 1 136 ? -4.414 -0.094 15.942 1.00 95.50 136 ASN A CA 1
ATOM 1019 C C . ASN A 1 136 ? -4.017 -0.927 14.720 1.00 95.50 136 ASN A C 1
ATOM 1021 O O . ASN A 1 136 ? -2.966 -0.672 14.136 1.00 95.50 136 ASN A O 1
ATOM 1025 N N . ASP A 1 137 ? -4.862 -1.876 14.314 1.00 97.00 137 ASP A N 1
ATOM 1026 C CA . ASP A 1 137 ? -4.651 -2.684 13.111 1.00 97.00 137 ASP A CA 1
ATOM 1027 C C . ASP A 1 137 ? -4.622 -1.784 11.864 1.00 97.00 137 ASP A C 1
ATOM 1029 O O . ASP A 1 137 ? -3.692 -1.854 11.061 1.00 97.00 137 ASP A O 1
ATOM 1033 N N . THR A 1 138 ? -5.571 -0.848 11.765 1.00 97.81 138 THR A N 1
ATOM 1034 C CA . THR A 1 138 ? -5.641 0.134 10.670 1.00 97.81 138 THR A CA 1
ATOM 1035 C C . THR A 1 138 ? -4.409 1.039 10.629 1.00 97.81 138 THR A C 1
ATOM 1037 O O . THR A 1 138 ? -3.823 1.249 9.568 1.00 97.81 138 THR A O 1
ATOM 1040 N N . LYS A 1 139 ? -3.959 1.543 11.784 1.00 95.88 139 LYS A N 1
ATOM 1041 C CA . LYS A 1 139 ? -2.745 2.360 11.885 1.00 95.88 139 LYS A CA 1
ATOM 1042 C C . LYS A 1 139 ? -1.503 1.570 11.469 1.00 95.88 139 LYS A C 1
ATOM 1044 O O . LYS A 1 139 ? -0.696 2.082 10.701 1.00 95.88 139 LYS A O 1
ATOM 1049 N N . LYS A 1 140 ? -1.369 0.326 11.938 1.00 97.19 140 LYS A N 1
ATOM 1050 C CA . LYS A 1 140 ? -0.255 -0.554 11.570 1.00 97.19 140 LYS A CA 1
ATOM 1051 C C . LYS A 1 140 ? -0.216 -0.792 10.059 1.00 97.19 140 LYS A C 1
ATOM 1053 O O . LYS A 1 140 ? 0.853 -0.712 9.462 1.00 97.19 140 LYS A O 1
ATOM 1058 N N . ALA A 1 141 ? -1.366 -1.048 9.436 1.00 98.00 141 ALA A N 1
ATOM 1059 C CA . ALA A 1 141 ? -1.447 -1.200 7.987 1.00 98.00 141 ALA A CA 1
ATOM 1060 C C . ALA A 1 141 ? -1.008 0.077 7.258 1.00 98.00 141 ALA A C 1
ATOM 1062 O O . ALA A 1 141 ? -0.192 0.001 6.344 1.00 98.00 141 ALA A O 1
ATOM 1063 N N . LEU A 1 142 ? -1.476 1.249 7.702 1.00 95.69 142 LEU A N 1
ATOM 1064 C CA . LEU A 1 142 ? -1.089 2.532 7.112 1.00 95.69 142 LEU A CA 1
ATOM 1065 C C . LEU A 1 142 ? 0.422 2.801 7.225 1.00 95.69 142 LEU A C 1
ATOM 1067 O O . LEU A 1 142 ? 1.030 3.276 6.270 1.00 95.69 142 LEU A O 1
ATOM 1071 N N . GLU A 1 143 ? 1.053 2.453 8.348 1.00 96.31 143 GLU A N 1
ATOM 1072 C CA . GLU A 1 143 ? 2.509 2.566 8.521 1.00 96.31 143 GLU A CA 1
ATOM 1073 C C . GLU A 1 143 ? 3.290 1.670 7.546 1.00 96.31 143 GLU A C 1
ATOM 1075 O O . GLU A 1 143 ? 4.316 2.093 7.007 1.00 96.31 143 GLU A O 1
ATOM 1080 N N . ILE A 1 144 ? 2.811 0.446 7.296 1.00 97.94 144 ILE A N 1
ATOM 1081 C CA . ILE A 1 144 ? 3.415 -0.460 6.308 1.00 97.94 144 ILE A CA 1
ATOM 1082 C C . ILE A 1 144 ? 3.232 0.096 4.893 1.00 97.94 144 ILE A C 1
ATOM 1084 O O . ILE A 1 144 ? 4.193 0.129 4.126 1.00 97.94 144 ILE A O 1
ATOM 1088 N N . ILE A 1 145 ? 2.029 0.578 4.569 1.00 98.00 145 ILE A N 1
ATOM 1089 C CA . ILE A 1 145 ? 1.700 1.182 3.273 1.00 98.00 145 ILE A CA 1
ATOM 1090 C C . ILE A 1 145 ? 2.632 2.353 2.959 1.00 98.00 145 ILE A C 1
ATOM 1092 O O . ILE A 1 145 ? 3.178 2.404 1.863 1.00 98.00 145 ILE A O 1
ATOM 1096 N N . VAL A 1 146 ? 2.849 3.273 3.905 1.00 96.06 146 VAL A N 1
ATOM 1097 C CA . VAL A 1 146 ? 3.712 4.447 3.682 1.00 96.06 146 VAL A CA 1
ATOM 1098 C C . VAL A 1 146 ? 5.145 4.026 3.351 1.00 96.06 146 VAL A C 1
ATOM 1100 O O . VAL A 1 146 ? 5.710 4.507 2.372 1.00 96.06 146 VAL A O 1
ATOM 1103 N N . LYS A 1 147 ? 5.713 3.075 4.103 1.00 96.56 147 LYS A N 1
ATOM 1104 C CA . LYS A 1 147 ? 7.058 2.541 3.824 1.00 96.56 147 LYS A CA 1
ATOM 1105 C C . LYS A 1 147 ? 7.134 1.843 2.471 1.00 96.56 147 LYS A C 1
ATOM 1107 O O . LYS A 1 147 ? 8.126 1.962 1.759 1.00 96.56 147 LYS A O 1
ATOM 1112 N N . GLU A 1 148 ? 6.094 1.095 2.117 1.00 97.69 148 GLU A N 1
ATOM 1113 C CA . GLU A 1 148 ? 6.054 0.417 0.829 1.00 97.69 148 GLU A CA 1
ATOM 1114 C C . GLU A 1 148 ? 5.939 1.413 -0.323 1.00 97.69 148 GLU A C 1
ATOM 1116 O O . GLU A 1 148 ? 6.628 1.265 -1.325 1.00 97.69 148 GLU A O 1
ATOM 1121 N N . MET A 1 149 ? 5.167 2.485 -0.165 1.00 95.88 149 MET A N 1
ATOM 1122 C CA . MET A 1 149 ? 5.093 3.553 -1.157 1.00 95.88 149 MET A CA 1
ATOM 1123 C C . MET A 1 149 ? 6.434 4.257 -1.385 1.00 95.88 149 MET A C 1
ATOM 1125 O O . MET A 1 149 ? 6.757 4.577 -2.528 1.00 95.88 149 MET A O 1
ATOM 1129 N N . GLU A 1 150 ? 7.241 4.473 -0.343 1.00 94.38 150 GLU A N 1
ATOM 1130 C CA . GLU A 1 150 ? 8.605 5.003 -0.501 1.00 94.38 150 GLU A CA 1
ATOM 1131 C C . GLU A 1 150 ? 9.463 4.081 -1.380 1.00 94.38 150 GLU A C 1
ATOM 1133 O O . GLU A 1 150 ? 10.141 4.545 -2.303 1.00 94.38 150 GLU A O 1
ATOM 1138 N N . PHE A 1 151 ? 9.383 2.767 -1.144 1.00 94.88 151 PHE A N 1
ATOM 1139 C CA . PHE A 1 151 ? 10.019 1.768 -2.000 1.00 94.88 151 PHE A CA 1
ATOM 1140 C C . PHE A 1 151 ? 9.487 1.828 -3.439 1.00 94.88 151 PHE A C 1
ATOM 1142 O O . PHE A 1 151 ? 10.285 1.831 -4.377 1.00 94.88 151 PHE A O 1
ATOM 1149 N N . GLN A 1 152 ? 8.170 1.918 -3.632 1.00 96.69 152 GLN A N 1
ATOM 1150 C CA . GLN A 1 152 ? 7.549 1.954 -4.959 1.00 96.69 152 GLN A CA 1
ATOM 1151 C C . GLN A 1 152 ? 8.002 3.176 -5.769 1.00 96.69 152 GLN A C 1
ATOM 1153 O O . GLN A 1 152 ? 8.398 3.034 -6.926 1.00 96.69 152 GLN A O 1
ATOM 1158 N N . VAL A 1 153 ? 8.012 4.362 -5.147 1.00 96.06 153 VAL A N 1
ATOM 1159 C CA . VAL A 1 153 ? 8.478 5.618 -5.760 1.00 96.06 153 VAL A CA 1
ATOM 1160 C C . VAL A 1 153 ? 9.954 5.531 -6.143 1.00 96.06 153 VAL A C 1
ATOM 1162 O O . VAL A 1 153 ? 10.335 5.928 -7.244 1.00 96.06 153 VAL A O 1
ATOM 1165 N N . LYS A 1 154 ? 10.795 4.993 -5.255 1.00 93.50 154 LYS A N 1
ATOM 1166 C CA . LYS A 1 154 ? 12.219 4.815 -5.546 1.00 93.50 154 LYS A CA 1
ATOM 1167 C C . LYS A 1 154 ? 12.434 3.829 -6.698 1.00 93.50 154 LYS A C 1
ATOM 1169 O O . LYS A 1 154 ? 13.184 4.123 -7.623 1.00 93.50 154 LYS A O 1
ATOM 1174 N N . THR A 1 155 ? 11.734 2.699 -6.667 1.00 93.19 155 THR A N 1
ATOM 1175 C CA . THR A 1 155 ? 11.876 1.626 -7.656 1.00 93.19 155 THR A CA 1
ATOM 1176 C C . THR A 1 155 ? 11.481 2.095 -9.053 1.00 93.19 155 THR A C 1
ATOM 1178 O O . THR A 1 155 ? 12.231 1.878 -10.001 1.00 93.19 155 THR A O 1
ATOM 1181 N N . ILE A 1 156 ? 10.349 2.796 -9.202 1.00 94.44 156 ILE A N 1
ATOM 1182 C CA . ILE A 1 156 ? 9.932 3.287 -10.523 1.00 94.44 156 ILE A CA 1
ATOM 1183 C C . ILE A 1 156 ? 10.916 4.328 -11.088 1.00 94.44 156 ILE A C 1
ATOM 1185 O O . ILE A 1 156 ? 11.199 4.321 -12.285 1.00 94.44 156 ILE A O 1
ATOM 1189 N N . ALA A 1 157 ? 11.509 5.177 -10.238 1.00 92.50 157 ALA A N 1
ATOM 1190 C CA . ALA A 1 157 ? 12.537 6.134 -10.656 1.00 92.50 157 ALA A CA 1
ATOM 1191 C C . ALA A 1 157 ? 13.838 5.442 -11.118 1.00 92.50 157 ALA A C 1
ATOM 1193 O O . ALA A 1 157 ? 14.443 5.836 -12.121 1.00 92.50 157 ALA A O 1
ATOM 1194 N N . GLU A 1 158 ? 14.254 4.382 -10.421 1.00 89.75 158 GLU A N 1
ATOM 1195 C CA . GLU A 1 158 ? 15.395 3.547 -10.819 1.00 89.75 158 GLU A CA 1
ATOM 1196 C C . GLU A 1 158 ? 15.138 2.825 -12.152 1.00 89.75 158 GLU A C 1
ATOM 1198 O O . GLU A 1 158 ? 16.035 2.759 -12.996 1.00 89.75 158 GLU A O 1
ATOM 1203 N N . MET A 1 159 ? 13.913 2.343 -12.391 1.00 90.94 159 MET A N 1
ATOM 1204 C CA . MET A 1 159 ? 13.528 1.732 -13.671 1.00 90.94 159 MET A CA 1
ATOM 1205 C C . MET A 1 159 ? 1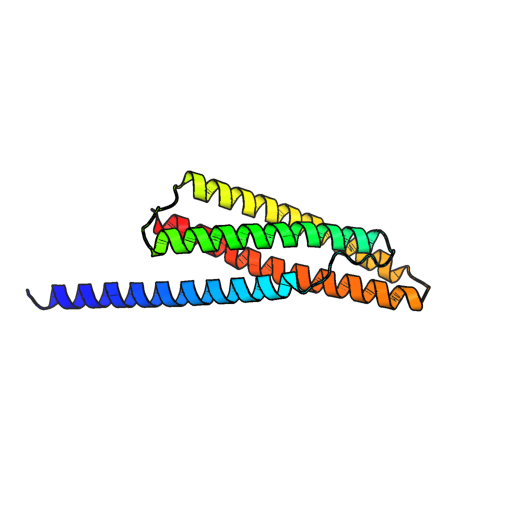3.641 2.715 -14.836 1.00 90.94 159 MET A C 1
ATOM 1207 O O . MET A 1 159 ? 14.249 2.363 -15.844 1.00 90.94 159 MET A O 1
ATOM 1211 N N . PHE A 1 160 ? 13.142 3.951 -14.694 1.00 90.12 160 PHE A N 1
ATOM 1212 C CA . PHE A 1 160 ? 13.315 4.985 -15.725 1.00 90.12 160 PHE A CA 1
ATOM 1213 C C . PHE A 1 160 ? 14.791 5.228 -16.048 1.00 90.12 160 PHE A C 1
ATOM 1215 O O . PHE A 1 160 ? 15.152 5.343 -17.216 1.00 90.12 160 PHE A O 1
ATOM 1222 N N . THR A 1 161 ? 15.649 5.252 -15.026 1.00 88.06 161 THR A N 1
ATOM 1223 C CA . THR A 1 161 ? 17.102 5.416 -15.201 1.00 88.06 161 THR A CA 1
ATOM 1224 C C . THR A 1 161 ? 17.745 4.207 -15.888 1.00 88.06 161 THR A C 1
ATOM 1226 O O . THR A 1 161 ? 18.700 4.368 -16.635 1.00 88.06 161 THR A O 1
ATOM 1229 N N . SER A 1 162 ? 17.228 2.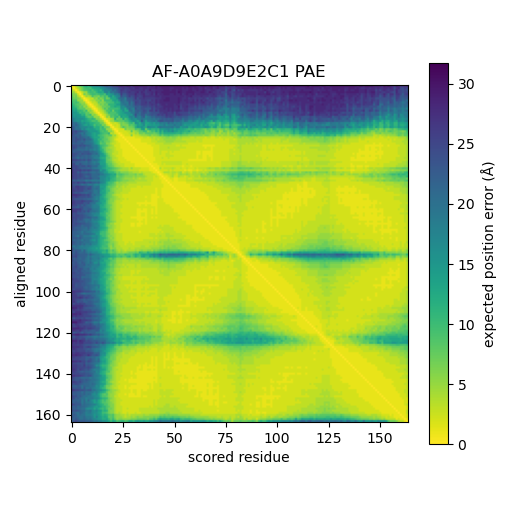998 -15.654 1.00 83.62 162 SER A N 1
ATOM 1230 C CA . SER A 1 162 ? 17.798 1.747 -16.179 1.00 83.62 162 SER A CA 1
ATOM 1231 C C . SER A 1 162 ? 17.467 1.485 -17.651 1.00 83.62 162 SER A C 1
ATOM 1233 O O . SER A 1 162 ? 18.175 0.714 -18.298 1.00 83.62 162 SER A O 1
ATOM 1235 N N . ILE A 1 163 ? 16.388 2.083 -18.168 1.00 81.44 163 ILE A N 1
ATOM 1236 C CA . ILE A 1 163 ? 15.957 1.929 -19.568 1.00 81.44 163 ILE A CA 1
ATOM 1237 C C . ILE A 1 163 ? 16.289 3.141 -20.456 1.00 81.44 163 ILE A C 1
ATOM 1239 O O . ILE A 1 163 ? 16.034 3.081 -21.659 1.00 81.44 163 ILE A O 1
ATOM 1243 N N . SER A 1 164 ? 16.798 4.231 -19.866 1.00 70.19 164 SER A N 1
ATOM 1244 C CA . SER A 1 164 ? 17.243 5.447 -20.572 1.00 70.19 164 SER A CA 1
ATOM 1245 C C . SER A 1 164 ? 18.681 5.311 -21.063 1.00 70.19 164 SER A C 1
ATOM 1247 O O . SER A 1 164 ? 18.956 5.796 -22.182 1.00 70.19 164 SER A O 1
#

Nearest PDB structures (foldseek):
  6z0c-assembly1_A  TM=5.316E-01  e=3.299E-01  Escherichia coli
  8d9p-assembly1_A  TM=5.252E-01  e=2.978E-01  synthetic construct
  8d9o-assembly1_A  TM=4.442E-01  e=2.829E-01  synthetic construct
  5vju-assembly1_A  TM=4.096E-01  e=2.080E-01  synthetic construct

Organism: NCBI:txid2840718

Sequence (164 aa):
MKHLSSFLLVVIFAFSANVVNAQMSAINESKERIAELLKIDLSAKCGIESIDNFAAAVKSVADKTSETSNILVSLTDRINNKTDIPTVDELKGVENHIKELSKSVTEAGNLAVEAAKGLKELKNPMKIKGAMKSLNDTKKALEIIVKEMEFQVKTIAEMFTSIS

Foldseek 3Di:
DVVVVVVVVVVVVVVVVVVVVVVVVLLVVLVVLLVVLVPQPLPDDLPQVLLNVLSVLLVVLSVLLSVLSVVLVVQVCCLVVVVHHDDPVRLVVSVVSLVVSVVSLVVSVVSLVVLVVSLVPDPDPVSNVSSVSSSVSSVSSSVSSVVSSVSSVVSSVVSVVSVD

Solvent-accessible surface area (backbone atoms only — not comparable to full-atom values): 8950 Å² total; per-residue (Å²): 130,73,66,65,62,54,53,56,53,52,52,55,51,56,53,53,54,53,51,53,53,53,53,54,51,53,51,50,53,46,53,50,48,47,56,53,45,73,70,52,78,49,81,70,73,56,84,44,67,44,46,41,51,27,20,47,42,44,40,58,44,49,55,51,52,48,52,50,51,54,52,50,52,53,51,48,52,23,51,76,68,65,76,56,68,79,49,72,67,57,52,49,52,52,52,51,51,53,56,52,50,51,51,49,50,52,56,28,55,58,33,49,58,49,20,54,49,54,60,70,71,57,82,52,71,77,52,47,56,46,41,50,51,48,50,50,48,39,50,53,43,49,58,47,48,53,56,48,48,53,51,51,56,51,51,56,54,51,50,56,64,72,75,106

Mean predicted aligned error: 7.36 Å

Secondary structure (DSSP, 8-state):
--HHHHHHHHHHHHHHHHHHHHHHHHHHHHHHHHHHHHTS------S-HHHHHHHHHHHHHHHHHHHHHHHHHHHHHHHHHTSSPPPHHHHHHHHHHHHHHHHHHHHHHHHHHHHHHHHHH---HHHHHHHHHHHHHHHHHHHHHHHHHHHHHHHHHHHHHHH-